Protein AF-B6GCG8-F1 (afdb_monomer)

Structure (mmCIF, N/CA/C/O backbone):
data_AF-B6GCG8-F1
#
_entry.id   AF-B6GCG8-F1
#
loop_
_atom_site.group_PDB
_atom_site.id
_atom_site.type_symbol
_atom_site.label_atom_id
_atom_site.label_alt_id
_atom_site.label_comp_id
_atom_site.label_asym_id
_atom_site.label_entity_id
_atom_site.label_seq_id
_atom_site.pdbx_PDB_ins_code
_atom_site.Cartn_x
_atom_site.Cartn_y
_atom_site.Cartn_z
_atom_site.occupancy
_atom_site.B_iso_or_equiv
_atom_site.auth_seq_id
_atom_site.auth_comp_id
_atom_site.auth_asym_id
_atom_site.auth_atom_id
_atom_site.pdbx_PDB_model_num
ATOM 1 N N . MET A 1 1 ? -5.654 -14.668 -1.693 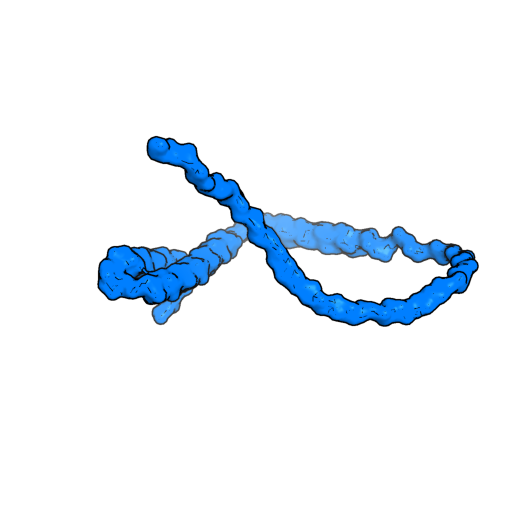1.00 42.75 1 MET A N 1
ATOM 2 C CA . MET A 1 1 ? -6.292 -13.781 -2.686 1.00 42.75 1 MET A CA 1
ATOM 3 C C . MET A 1 1 ? -5.134 -13.111 -3.394 1.00 42.75 1 MET A C 1
ATOM 5 O O . MET A 1 1 ? -4.213 -12.704 -2.703 1.00 42.75 1 MET A O 1
ATOM 9 N N . ALA A 1 2 ? -5.059 -13.188 -4.718 1.00 49.41 2 ALA A N 1
ATOM 10 C CA . ALA A 1 2 ? -3.911 -12.660 -5.443 1.00 49.41 2 ALA A CA 1
ATOM 11 C C . ALA A 1 2 ? -3.974 -11.128 -5.418 1.00 49.41 2 ALA A C 1
ATOM 13 O O . ALA A 1 2 ? -4.847 -10.560 -6.055 1.00 49.41 2 ALA A O 1
ATOM 14 N N . GLU A 1 3 ? -3.071 -10.483 -4.683 1.00 57.41 3 GLU A N 1
ATOM 15 C CA . GLU A 1 3 ? -2.793 -9.041 -4.766 1.00 57.41 3 GLU A CA 1
ATOM 16 C C . GLU A 1 3 ? -1.997 -8.774 -6.053 1.00 57.41 3 GLU A C 1
ATOM 18 O O . GLU A 1 3 ? -0.796 -8.496 -6.022 1.00 57.41 3 GLU A O 1
ATOM 23 N N . GLY A 1 4 ? -2.624 -9.043 -7.198 1.00 68.69 4 GLY A N 1
ATOM 24 C CA . GLY A 1 4 ? -1.950 -9.088 -8.495 1.00 68.69 4 GLY A CA 1
ATOM 25 C C . GLY A 1 4 ? -2.006 -7.771 -9.259 1.00 68.69 4 GLY A C 1
ATOM 26 O O . GLY A 1 4 ? -1.217 -7.583 -10.183 1.00 68.69 4 GLY A O 1
ATOM 27 N N . THR A 1 5 ? -2.926 -6.877 -8.896 1.00 85.06 5 THR A N 1
ATOM 28 C CA . THR A 1 5 ? -3.134 -5.597 -9.577 1.00 85.06 5 THR A CA 1
ATOM 29 C C . THR A 1 5 ? -3.040 -4.416 -8.615 1.00 85.06 5 THR A C 1
ATOM 31 O O . THR A 1 5 ? -3.184 -4.558 -7.401 1.00 85.06 5 THR A O 1
ATOM 34 N N . PHE A 1 6 ? -2.796 -3.227 -9.166 1.00 89.06 6 PHE A N 1
ATOM 35 C CA . PHE A 1 6 ? -2.741 -1.983 -8.396 1.00 89.06 6 PHE A CA 1
ATOM 36 C C . PHE A 1 6 ? -4.067 -1.672 -7.676 1.00 89.06 6 PHE A C 1
ATOM 38 O O . PHE A 1 6 ? -4.064 -1.179 -6.547 1.00 89.06 6 PHE A O 1
ATOM 45 N N . ASP A 1 7 ? -5.198 -2.012 -8.301 1.00 90.44 7 ASP A N 1
ATOM 46 C CA . ASP A 1 7 ? -6.525 -1.833 -7.709 1.00 90.44 7 ASP A CA 1
ATOM 47 C C . ASP A 1 7 ? -6.719 -2.756 -6.494 1.00 90.44 7 ASP A C 1
ATOM 49 O O . ASP A 1 7 ? -7.195 -2.293 -5.459 1.00 90.44 7 ASP A O 1
ATOM 53 N N . ASP A 1 8 ? -6.255 -4.012 -6.563 1.00 91.88 8 ASP A N 1
ATOM 54 C CA . ASP A 1 8 ? -6.305 -4.947 -5.425 1.00 91.88 8 ASP A CA 1
ATOM 55 C C . ASP A 1 8 ? -5.476 -4.431 -4.235 1.00 91.88 8 ASP A C 1
ATOM 57 O O . ASP A 1 8 ? -5.892 -4.536 -3.080 1.00 91.88 8 ASP A O 1
ATOM 61 N N . ILE A 1 9 ? -4.299 -3.853 -4.511 1.00 93.69 9 ILE A N 1
ATOM 62 C CA . ILE A 1 9 ? -3.440 -3.245 -3.482 1.00 93.69 9 ILE A CA 1
ATOM 63 C C . ILE A 1 9 ? -4.154 -2.054 -2.830 1.00 93.69 9 ILE A C 1
ATOM 65 O O . ILE A 1 9 ? -4.115 -1.895 -1.610 1.00 93.69 9 ILE A O 1
ATOM 69 N N . THR A 1 10 ? -4.833 -1.233 -3.631 1.00 93.12 10 THR A N 1
ATOM 70 C CA . THR A 1 10 ? -5.569 -0.062 -3.139 1.00 93.12 10 THR A CA 1
ATOM 71 C C . THR A 1 10 ? -6.760 -0.476 -2.273 1.00 93.12 10 THR A C 1
ATOM 73 O O . THR A 1 10 ? -6.926 0.050 -1.172 1.00 93.12 10 THR A O 1
ATOM 76 N N . GLU A 1 11 ? -7.539 -1.470 -2.707 1.00 95.81 11 GLU A N 1
ATOM 77 C CA . GLU A 1 11 ? -8.651 -2.021 -1.922 1.00 95.81 11 GLU A CA 1
ATOM 78 C C . GLU A 1 11 ? -8.159 -2.602 -0.587 1.00 95.81 11 GLU A C 1
ATOM 80 O O . GLU A 1 11 ? -8.770 -2.373 0.462 1.00 95.81 11 GLU A O 1
ATOM 85 N N . ARG A 1 12 ? -7.008 -3.289 -0.594 1.00 96.19 12 ARG A N 1
ATOM 86 C CA . ARG A 1 12 ? -6.405 -3.827 0.630 1.00 96.19 12 ARG A CA 1
ATOM 87 C C . ARG A 1 12 ? -5.953 -2.725 1.591 1.00 96.19 12 ARG A C 1
ATOM 89 O O . ARG A 1 12 ? -6.204 -2.832 2.793 1.00 96.19 12 ARG A O 1
ATOM 96 N N . LEU A 1 13 ? -5.333 -1.656 1.088 1.00 96.56 13 LEU A N 1
ATOM 97 C CA . LEU A 1 13 ? -4.949 -0.494 1.900 1.00 96.56 13 LEU A CA 1
ATOM 98 C C . LEU A 1 13 ? -6.173 0.179 2.543 1.00 96.56 13 LEU A C 1
ATOM 100 O O . LEU A 1 13 ? -6.128 0.528 3.725 1.00 96.56 13 LEU A O 1
ATOM 104 N N . ASP A 1 14 ? -7.284 0.304 1.818 1.00 96.25 14 ASP A N 1
ATOM 105 C CA . ASP A 1 14 ? -8.535 0.852 2.357 1.00 96.25 14 ASP A CA 1
ATOM 106 C C . ASP A 1 14 ? -9.131 -0.029 3.466 1.00 96.25 14 ASP A C 1
ATOM 108 O O . ASP A 1 14 ? -9.603 0.478 4.494 1.00 96.25 14 ASP A O 1
ATOM 112 N N . GLU A 1 15 ? -9.068 -1.353 3.311 1.00 96.44 15 GLU A N 1
ATOM 113 C CA . GLU A 1 15 ? -9.487 -2.294 4.351 1.00 96.44 15 GLU A CA 1
ATOM 114 C C . GLU A 1 15 ? -8.626 -2.152 5.616 1.00 96.44 15 GLU A C 1
ATOM 116 O O . GLU A 1 15 ? -9.157 -2.084 6.731 1.00 96.44 15 GLU A O 1
ATOM 121 N N . ILE A 1 16 ? -7.305 -2.040 5.454 1.00 96.00 16 ILE A N 1
ATOM 122 C CA . ILE A 1 16 ? -6.367 -1.787 6.553 1.00 96.00 16 ILE A CA 1
ATOM 123 C C . ILE A 1 16 ? -6.718 -0.472 7.269 1.00 96.00 16 ILE A C 1
ATOM 125 O O . ILE A 1 16 ? -6.814 -0.449 8.500 1.00 96.00 16 ILE A O 1
ATOM 129 N N . ILE A 1 17 ? -6.998 0.609 6.533 1.00 96.00 17 ILE A N 1
ATOM 130 C CA . ILE A 1 17 ? -7.405 1.902 7.113 1.00 96.00 17 ILE A CA 1
ATOM 131 C C . ILE A 1 17 ? -8.684 1.751 7.944 1.00 96.00 17 ILE A C 1
ATOM 133 O O . ILE A 1 17 ? -8.775 2.297 9.051 1.00 96.00 17 ILE A O 1
ATOM 137 N N . ALA A 1 18 ? -9.676 1.011 7.446 1.00 96.25 18 ALA A N 1
ATOM 138 C CA . ALA A 1 18 ? -10.908 0.754 8.185 1.00 96.25 18 ALA A CA 1
ATOM 139 C C . ALA A 1 18 ? -10.642 -0.012 9.493 1.00 96.25 18 ALA A C 1
ATOM 141 O O . ALA A 1 18 ? -11.211 0.336 10.534 1.00 96.25 18 ALA A O 1
ATOM 142 N N . GLN A 1 19 ? -9.744 -1.001 9.467 1.00 95.06 19 GLN A N 1
ATOM 143 C CA . GLN A 1 19 ? -9.373 -1.787 10.645 1.00 95.06 19 GLN A CA 1
ATOM 144 C C . GLN A 1 19 ? -8.588 -0.967 11.676 1.00 95.06 19 GLN A C 1
ATOM 146 O O . GLN A 1 19 ? -8.923 -1.014 12.860 1.00 95.06 19 GLN A O 1
ATOM 151 N N . VAL A 1 20 ? -7.611 -0.160 11.258 1.00 94.56 20 VAL A N 1
ATOM 152 C CA . VAL A 1 20 ? -6.808 0.689 12.163 1.00 94.56 20 VAL A CA 1
ATOM 153 C C . VAL A 1 20 ? -7.657 1.786 12.812 1.00 94.56 20 VAL A C 1
ATOM 155 O O . VAL A 1 20 ? -7.424 2.170 13.958 1.00 94.56 20 VAL A O 1
ATOM 158 N N . ARG A 1 21 ? -8.679 2.291 12.109 1.00 94.00 21 ARG A N 1
ATOM 159 C CA . ARG A 1 21 ? -9.619 3.285 12.659 1.00 94.00 21 ARG A CA 1
ATOM 160 C C . ARG A 1 21 ? -10.651 2.684 13.611 1.00 94.00 21 ARG A C 1
ATOM 162 O O . ARG A 1 21 ? -11.330 3.444 14.311 1.00 94.00 21 ARG A O 1
ATOM 169 N N . SER A 1 22 ? -10.797 1.362 13.634 1.00 94.44 22 SER A N 1
ATOM 170 C CA . SER A 1 22 ? -11.691 0.696 14.571 1.00 94.44 22 SER A CA 1
ATOM 171 C C . SER A 1 22 ? -11.145 0.800 15.992 1.00 94.44 22 SER A C 1
ATOM 173 O O . SER A 1 22 ? -10.000 0.463 16.275 1.00 94.44 22 SER A O 1
ATOM 175 N N . LYS A 1 23 ? -12.007 1.229 16.915 1.00 92.19 23 LYS A N 1
ATOM 176 C CA . LYS A 1 23 ? -11.699 1.311 18.352 1.00 92.19 23 LYS A CA 1
ATOM 177 C C . LYS A 1 23 ? -11.522 -0.060 19.006 1.00 92.19 23 LYS A C 1
ATOM 179 O O . LYS A 1 23 ? -11.018 -0.130 20.122 1.00 92.19 23 LYS A O 1
ATOM 184 N N . ASP A 1 24 ? -11.964 -1.111 18.321 1.00 92.56 24 ASP A N 1
ATOM 185 C CA . ASP A 1 24 ? -11.892 -2.493 18.787 1.00 92.56 24 ASP A CA 1
ATOM 186 C C . ASP A 1 24 ? -10.577 -3.180 18.372 1.00 92.56 24 ASP A C 1
ATOM 188 O O . ASP A 1 24 ? -10.307 -4.307 18.786 1.00 92.56 24 ASP A O 1
ATOM 192 N N . THR A 1 25 ? -9.739 -2.504 17.579 1.00 92.56 25 THR A N 1
ATOM 193 C CA . THR A 1 25 ? -8.416 -2.993 17.178 1.00 92.56 25 THR A CA 1
ATOM 194 C C . THR A 1 25 ? -7.380 -2.603 18.231 1.00 92.56 25 THR A C 1
ATOM 196 O O . THR A 1 25 ? -7.269 -1.439 18.620 1.00 92.56 25 THR A O 1
ATOM 199 N N . SER A 1 26 ? -6.616 -3.583 18.720 1.00 95.69 26 SER A N 1
ATOM 200 C CA . SER A 1 26 ? -5.518 -3.327 19.656 1.00 95.69 26 SER A CA 1
ATOM 201 C C . SER A 1 26 ? -4.366 -2.587 18.972 1.00 95.69 26 SER A C 1
ATOM 203 O O . SER A 1 26 ? -4.178 -2.697 17.764 1.00 95.69 26 SER A O 1
ATOM 205 N N . LEU A 1 27 ? -3.552 -1.871 19.755 1.00 94.88 27 LEU A N 1
ATOM 206 C CA . LEU A 1 27 ? -2.386 -1.159 19.225 1.00 94.88 27 LEU A CA 1
ATOM 207 C C . LEU A 1 27 ? -1.417 -2.101 18.500 1.00 94.88 27 LEU A C 1
ATOM 209 O O . LEU A 1 27 ? -0.989 -1.779 17.403 1.00 94.88 27 LEU A O 1
ATOM 213 N N . GLU A 1 28 ? -1.114 -3.260 19.086 1.00 95.88 28 GLU A N 1
ATOM 214 C CA . GLU A 1 28 ? -0.229 -4.265 18.479 1.00 95.88 28 GLU A CA 1
ATOM 215 C C . GLU A 1 28 ? -0.742 -4.688 17.101 1.00 95.88 28 GLU A C 1
ATOM 217 O O . GLU A 1 28 ? -0.003 -4.651 16.126 1.00 95.88 28 GLU A O 1
ATOM 222 N N . ARG A 1 29 ? -2.049 -4.953 16.991 1.00 94.50 29 ARG A N 1
ATOM 223 C CA . ARG A 1 29 ? -2.656 -5.321 15.714 1.00 94.50 29 ARG A CA 1
ATOM 224 C C . ARG A 1 29 ? -2.660 -4.170 14.711 1.00 94.50 29 ARG A C 1
ATOM 226 O O . ARG A 1 29 ? -2.505 -4.408 13.521 1.00 94.50 29 ARG A O 1
ATOM 233 N N . SER A 1 30 ? -2.827 -2.932 15.170 1.00 94.50 30 SER A N 1
ATOM 234 C CA . SER A 1 30 ? -2.691 -1.754 14.311 1.00 94.50 30 SER A CA 1
ATOM 235 C C .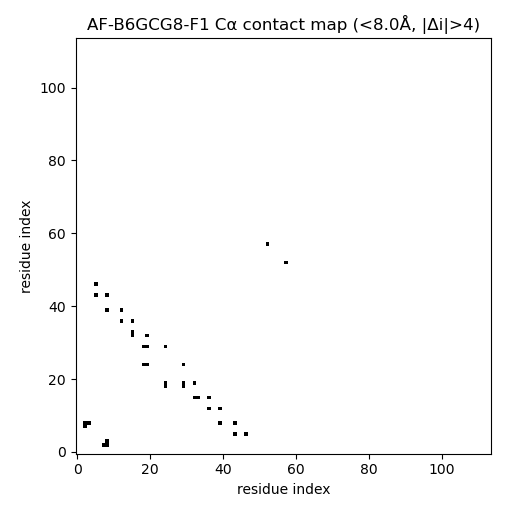 SER A 1 30 ? -1.260 -1.559 13.803 1.00 94.50 30 SER A C 1
ATOM 237 O O . SER A 1 30 ? -1.099 -1.031 12.709 1.00 94.50 30 SER A O 1
ATOM 239 N N . LEU A 1 31 ? -0.240 -1.969 14.565 1.00 96.38 31 LEU A N 1
ATOM 240 C CA . LEU A 1 31 ? 1.160 -1.919 14.133 1.00 96.38 31 LEU A CA 1
ATOM 241 C C . LEU A 1 31 ? 1.464 -3.009 13.101 1.00 96.38 31 LEU A C 1
ATOM 243 O O . LEU A 1 31 ? 2.036 -2.688 12.067 1.00 96.38 31 LEU A O 1
ATOM 247 N N . ASP A 1 32 ? 0.980 -4.237 13.308 1.00 95.62 32 ASP A N 1
ATOM 248 C CA . ASP A 1 32 ? 1.118 -5.313 12.312 1.00 95.62 32 ASP A CA 1
ATOM 249 C C . ASP A 1 32 ? 0.479 -4.915 10.966 1.00 95.62 32 ASP A C 1
ATOM 251 O O . ASP A 1 32 ? 1.058 -5.097 9.898 1.00 95.62 32 ASP A O 1
ATOM 255 N N . LEU A 1 33 ? -0.715 -4.312 11.020 1.00 96.31 33 LEU A N 1
ATOM 256 C CA . LEU A 1 33 ? -1.413 -3.789 9.841 1.00 96.31 33 LEU A CA 1
ATOM 257 C C . LEU A 1 33 ? -0.665 -2.621 9.179 1.00 96.31 33 LEU A C 1
ATOM 259 O O . LEU A 1 33 ? -0.795 -2.402 7.976 1.00 96.31 33 LEU A O 1
ATOM 263 N N . PHE A 1 34 ? 0.095 -1.847 9.954 1.00 95.44 34 PHE A N 1
ATOM 264 C CA . PHE A 1 34 ? 0.901 -0.753 9.424 1.00 95.44 34 PHE A CA 1
ATOM 265 C C . PHE A 1 34 ? 2.115 -1.279 8.656 1.00 95.44 34 PHE A C 1
ATOM 267 O O . PHE A 1 34 ? 2.398 -0.776 7.571 1.00 95.44 34 PHE A O 1
ATOM 274 N N . ASP A 1 35 ? 2.781 -2.315 9.167 1.00 96.38 35 ASP A N 1
ATOM 275 C CA . ASP A 1 35 ? 3.879 -2.979 8.459 1.00 96.38 35 ASP A CA 1
ATOM 276 C C . ASP A 1 35 ? 3.385 -3.609 7.146 1.00 96.38 35 ASP A C 1
ATOM 278 O O . ASP A 1 35 ? 4.002 -3.415 6.098 1.00 96.38 35 ASP A O 1
ATOM 282 N N . GLU A 1 36 ? 2.208 -4.249 7.159 1.00 96.00 36 GLU A N 1
ATOM 283 C CA . GLU A 1 36 ? 1.555 -4.749 5.939 1.00 96.00 36 GLU A CA 1
ATOM 284 C C . GLU A 1 36 ? 1.293 -3.614 4.929 1.00 96.00 36 GLU A C 1
ATOM 286 O O . GLU A 1 36 ? 1.563 -3.753 3.735 1.00 96.00 36 GLU A O 1
ATOM 291 N N . ALA A 1 37 ? 0.825 -2.450 5.392 1.00 96.19 37 ALA A N 1
ATOM 292 C CA . ALA A 1 37 ? 0.613 -1.291 4.527 1.00 96.19 37 ALA A CA 1
ATOM 293 C C . ALA A 1 37 ? 1.920 -0.745 3.923 1.00 96.19 37 ALA A C 1
ATOM 295 O O . ALA A 1 37 ? 1.906 -0.268 2.785 1.00 96.19 37 ALA A O 1
ATOM 296 N N . ILE A 1 38 ? 3.046 -0.823 4.644 1.00 96.06 38 ILE A N 1
ATOM 297 C CA . ILE A 1 38 ? 4.364 -0.449 4.107 1.00 96.06 38 ILE A CA 1
ATOM 298 C C . ILE A 1 38 ? 4.760 -1.399 2.976 1.00 96.06 38 ILE A C 1
ATOM 300 O O . ILE A 1 38 ? 5.150 -0.925 1.909 1.00 96.06 38 ILE A O 1
ATOM 304 N N . GLU A 1 39 ? 4.618 -2.712 3.166 1.00 95.38 39 GLU A N 1
ATOM 305 C CA . GLU A 1 39 ? 4.936 -3.702 2.128 1.00 95.38 39 GLU A CA 1
ATOM 306 C C . GLU A 1 39 ? 4.0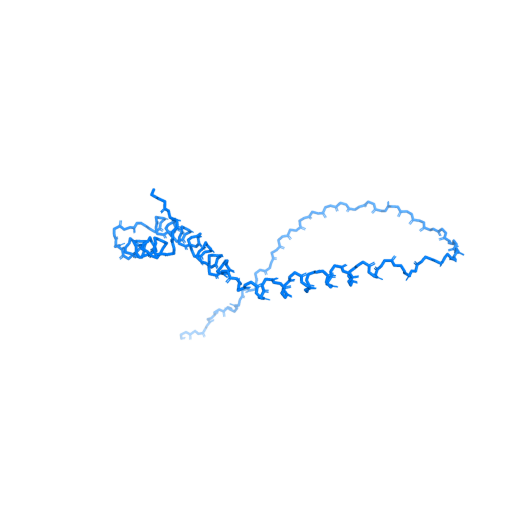88 -3.499 0.864 1.00 95.38 39 GLU A C 1
ATOM 308 O O . GLU A 1 39 ? 4.610 -3.502 -0.257 1.00 95.38 39 GLU A O 1
ATOM 313 N N . LEU A 1 40 ? 2.786 -3.260 1.040 1.00 95.06 40 LEU A N 1
ATOM 314 C CA . LEU A 1 40 ? 1.860 -2.951 -0.050 1.00 95.06 40 LEU A CA 1
ATOM 315 C C . LEU A 1 40 ? 2.223 -1.643 -0.761 1.00 95.06 40 LEU A C 1
ATOM 317 O O . LEU A 1 40 ? 2.208 -1.588 -1.992 1.00 95.06 40 LEU A O 1
ATOM 321 N N . GLY A 1 41 ? 2.597 -0.609 -0.006 1.00 92.94 41 GLY A N 1
ATOM 322 C CA . GLY A 1 41 ? 3.060 0.666 -0.547 1.00 92.94 41 GLY A CA 1
ATOM 323 C C . GLY A 1 41 ? 4.335 0.519 -1.377 1.00 92.94 41 GLY A C 1
ATOM 324 O O . GLY A 1 41 ? 4.401 1.045 -2.486 1.00 92.94 41 GLY A O 1
ATOM 325 N N . SER A 1 42 ? 5.317 -0.244 -0.890 1.00 93.69 42 SER A N 1
ATOM 326 C CA . SER A 1 42 ? 6.538 -0.549 -1.645 1.00 93.69 42 SER A CA 1
ATOM 327 C C . SER A 1 42 ? 6.228 -1.277 -2.953 1.00 93.69 42 SER A C 1
ATOM 329 O O . SER A 1 42 ? 6.688 -0.848 -4.007 1.00 93.69 42 SER A O 1
ATOM 331 N N . ARG A 1 43 ? 5.361 -2.297 -2.921 1.00 90.88 43 ARG A N 1
ATOM 332 C CA . ARG A 1 43 ? 4.943 -3.015 -4.136 1.00 90.88 43 ARG A CA 1
ATOM 333 C C . ARG A 1 43 ? 4.207 -2.107 -5.128 1.00 90.88 43 ARG A C 1
ATOM 335 O O . ARG A 1 43 ? 4.391 -2.246 -6.334 1.00 90.88 43 ARG A O 1
ATOM 342 N N . ALA A 1 44 ? 3.362 -1.199 -4.643 1.00 92.31 44 ALA A N 1
ATOM 343 C CA . ALA A 1 44 ? 2.653 -0.248 -5.495 1.00 92.31 44 ALA A CA 1
ATOM 344 C C . ALA A 1 44 ? 3.621 0.709 -6.208 1.00 92.31 44 ALA A C 1
ATOM 346 O O . ALA A 1 44 ? 3.449 0.962 -7.399 1.00 92.31 44 ALA A O 1
ATOM 347 N N . VAL A 1 45 ? 4.649 1.200 -5.505 1.00 92.06 45 VAL A N 1
ATOM 348 C CA . VAL A 1 45 ? 5.711 2.037 -6.090 1.00 92.06 45 VAL A CA 1
ATOM 349 C C . VAL A 1 45 ? 6.477 1.265 -7.162 1.00 92.06 45 VAL A C 1
ATOM 351 O O . VAL A 1 45 ? 6.580 1.752 -8.284 1.00 92.06 45 VAL A O 1
ATOM 354 N N . ASP A 1 46 ? 6.905 0.034 -6.871 1.00 89.19 46 ASP A N 1
ATOM 355 C CA . ASP A 1 46 ? 7.612 -0.812 -7.842 1.00 89.19 46 ASP A CA 1
ATOM 356 C C . ASP A 1 46 ? 6.772 -1.065 -9.107 1.00 89.19 46 ASP A C 1
ATOM 358 O O . ASP A 1 46 ? 7.293 -1.104 -10.223 1.00 89.19 46 ASP A O 1
ATOM 362 N N . MET A 1 47 ? 5.455 -1.228 -8.952 1.00 86.44 47 MET A N 1
ATOM 363 C CA . MET A 1 47 ? 4.535 -1.451 -10.068 1.00 86.44 47 MET A CA 1
ATOM 364 C C . MET A 1 47 ? 4.337 -0.189 -10.920 1.00 86.44 47 MET A C 1
ATOM 366 O O . MET A 1 47 ? 4.215 -0.310 -12.136 1.00 86.44 47 MET A O 1
ATOM 370 N N . VAL A 1 48 ? 4.346 1.005 -10.313 1.00 85.94 48 VAL A N 1
ATOM 371 C CA . VAL A 1 48 ? 4.336 2.295 -11.031 1.00 85.94 48 VAL A CA 1
ATOM 372 C C . VAL A 1 48 ? 5.647 2.510 -11.787 1.00 85.94 48 VAL A C 1
ATOM 374 O O . VAL A 1 48 ? 5.612 2.931 -12.941 1.00 85.94 48 VAL A O 1
ATOM 377 N N . ASP A 1 49 ? 6.778 2.160 -11.177 1.00 82.94 49 ASP A N 1
ATOM 378 C CA . ASP A 1 49 ? 8.099 2.243 -11.809 1.00 82.94 49 ASP A CA 1
ATOM 379 C C . ASP A 1 49 ? 8.269 1.223 -12.948 1.00 82.94 49 ASP A C 1
ATOM 381 O O . ASP A 1 49 ? 9.005 1.470 -13.902 1.00 82.94 49 ASP A O 1
ATOM 385 N N . SER A 1 50 ? 7.560 0.091 -12.880 1.00 74.69 50 SER A N 1
ATOM 386 C CA . SER A 1 50 ? 7.594 -0.971 -13.895 1.00 74.69 50 SER A CA 1
ATOM 387 C C . SER A 1 50 ? 6.656 -0.737 -15.086 1.00 74.69 50 SER A C 1
ATOM 389 O O . SER A 1 50 ? 6.661 -1.547 -16.016 1.00 74.69 50 SER A O 1
ATOM 391 N N . PHE A 1 51 ? 5.834 0.322 -15.088 1.00 63.81 51 PHE A N 1
ATOM 392 C CA . PHE A 1 51 ? 5.001 0.631 -16.252 1.00 63.81 51 PHE A CA 1
ATOM 393 C C . PHE A 1 51 ? 5.884 0.891 -17.480 1.00 63.81 51 PHE A C 1
ATOM 395 O O . PHE A 1 51 ? 6.799 1.710 -17.465 1.00 63.81 51 PHE A O 1
ATOM 402 N N . GLU A 1 52 ? 5.598 0.130 -18.535 1.00 63.34 52 GLU A N 1
AT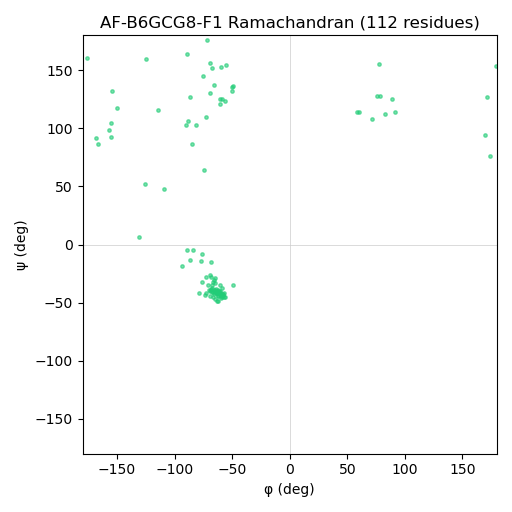OM 403 C CA . GLU A 1 52 ? 6.477 -0.094 -19.676 1.00 63.34 52 GLU A CA 1
ATOM 404 C C . GLU A 1 52 ? 6.864 1.203 -20.398 1.00 63.34 52 GLU A C 1
ATOM 406 O O . GLU A 1 52 ? 6.018 1.953 -20.894 1.00 63.34 52 GLU A O 1
ATOM 411 N N . LEU A 1 53 ? 8.175 1.412 -20.524 1.00 59.56 53 LEU A N 1
ATOM 412 C CA . LEU A 1 53 ? 8.766 2.313 -21.504 1.00 59.56 53 LEU A CA 1
ATOM 413 C C . LEU A 1 53 ? 8.171 1.997 -22.877 1.00 59.56 53 LEU A C 1
ATOM 415 O O . LEU A 1 53 ? 8.087 0.829 -23.270 1.00 59.56 53 LEU A O 1
ATOM 419 N N . SER A 1 54 ? 7.803 3.019 -23.651 1.00 67.31 54 SER A N 1
ATOM 420 C CA . SER A 1 54 ? 7.504 2.776 -25.061 1.00 67.31 54 SER A CA 1
ATOM 421 C C . SER A 1 54 ? 8.716 2.098 -25.724 1.00 67.31 54 SER A C 1
ATOM 423 O O . SER A 1 54 ? 9.845 2.316 -25.279 1.00 67.31 54 SER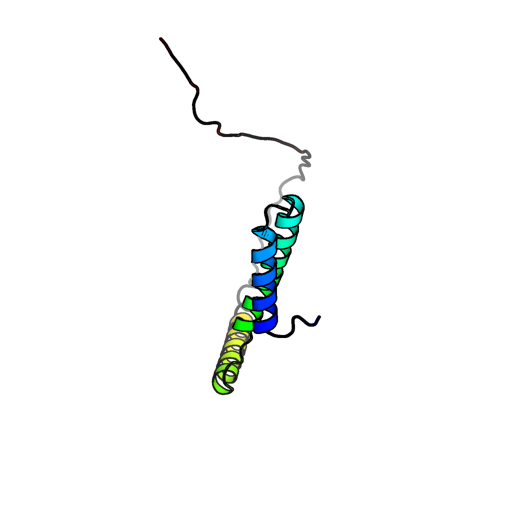 A O 1
ATOM 425 N N . PRO A 1 55 ? 8.547 1.321 -26.811 1.00 71.50 55 PRO A N 1
ATOM 426 C CA . PRO A 1 55 ? 9.669 0.637 -27.467 1.00 71.50 55 PRO A CA 1
ATOM 427 C C . PRO A 1 55 ? 10.862 1.563 -27.747 1.00 71.50 55 PRO A C 1
ATOM 429 O O . PRO A 1 55 ? 12.012 1.187 -27.586 1.00 71.50 55 PRO A O 1
ATOM 432 N N . ARG A 1 56 ? 10.569 2.830 -28.059 1.00 69.00 56 ARG A N 1
ATOM 433 C CA . ARG A 1 56 ? 11.564 3.880 -28.272 1.00 69.00 56 ARG A CA 1
ATOM 434 C C . ARG A 1 56 ? 12.323 4.280 -27.001 1.00 69.00 56 ARG A C 1
ATOM 436 O O . ARG A 1 56 ? 13.493 4.634 -27.076 1.00 69.00 56 ARG A O 1
ATOM 443 N N . GLU A 1 57 ? 11.647 4.332 -25.861 1.00 70.69 57 GLU A N 1
ATOM 444 C CA . GLU A 1 57 ? 12.262 4.684 -24.580 1.00 70.69 57 GLU A CA 1
ATOM 445 C C . GLU A 1 57 ? 13.078 3.513 -24.016 1.00 70.69 57 GLU A C 1
ATOM 447 O O . GLU A 1 57 ? 14.130 3.757 -23.432 1.00 70.69 57 GLU A O 1
ATOM 452 N N . ALA A 1 58 ? 12.662 2.269 -24.279 1.00 74.94 58 ALA A N 1
ATOM 453 C CA . ALA A 1 58 ? 13.462 1.075 -24.009 1.00 74.94 58 ALA A CA 1
ATOM 454 C C . ALA A 1 58 ? 14.753 1.063 -24.850 1.00 74.94 58 ALA A C 1
ATOM 456 O O . ALA A 1 58 ? 15.838 0.954 -24.284 1.00 74.94 58 ALA A O 1
ATOM 457 N N . ASP A 1 59 ? 14.658 1.314 -26.165 1.00 76.50 59 ASP A N 1
ATOM 458 C CA . ASP A 1 59 ? 15.830 1.419 -27.052 1.00 76.50 59 ASP A CA 1
ATOM 459 C C . ASP A 1 59 ? 16.820 2.507 -26.574 1.00 76.50 59 ASP A C 1
ATOM 461 O O . ASP A 1 59 ? 18.034 2.305 -26.568 1.00 76.50 59 ASP A O 1
ATOM 465 N N . MET A 1 60 ? 16.316 3.668 -26.128 1.00 77.00 60 MET A N 1
ATOM 466 C CA . MET A 1 60 ? 17.160 4.764 -25.621 1.00 77.00 60 MET A CA 1
ATOM 467 C C . MET A 1 60 ? 17.836 4.455 -24.275 1.00 77.00 60 MET A C 1
ATOM 469 O O . MET A 1 60 ? 18.877 5.049 -23.972 1.00 77.00 60 MET A O 1
ATOM 473 N N . LEU A 1 61 ? 17.257 3.577 -23.454 1.00 78.81 61 LEU A N 1
ATOM 474 C CA . LEU A 1 61 ? 17.866 3.117 -22.205 1.00 78.81 61 LEU A CA 1
ATOM 475 C C . LEU A 1 61 ? 18.926 2.049 -22.464 1.00 78.81 61 LEU A C 1
ATOM 477 O O . LEU A 1 61 ? 20.019 2.172 -21.912 1.00 78.81 61 LEU A O 1
ATOM 481 N N . ASP A 1 62 ? 18.668 1.104 -23.370 1.00 81.00 62 ASP A N 1
ATOM 482 C CA . ASP A 1 62 ? 19.659 0.116 -23.814 1.00 81.00 62 ASP A CA 1
ATOM 483 C C . ASP A 1 62 ? 20.901 0.806 -24.415 1.00 81.00 62 ASP A C 1
ATOM 485 O O . ASP A 1 62 ? 22.043 0.455 -24.096 1.00 81.00 62 ASP A O 1
ATOM 489 N N . GLU A 1 63 ? 20.709 1.852 -25.232 1.00 79.94 63 GLU A N 1
ATOM 490 C CA . GLU A 1 63 ? 21.804 2.672 -25.774 1.00 79.94 63 GLU A CA 1
ATOM 491 C C . GLU A 1 63 ? 22.593 3.410 -24.676 1.00 79.94 63 GLU A C 1
ATOM 493 O O . GLU A 1 63 ? 23.827 3.487 -24.735 1.00 79.94 63 GLU A O 1
ATOM 498 N N . GLN A 1 64 ? 21.912 3.944 -23.657 1.00 78.06 64 GLN A N 1
ATOM 499 C CA . GLN A 1 64 ? 22.558 4.619 -22.526 1.00 78.06 64 GLN A CA 1
ATOM 500 C C . GLN A 1 64 ? 23.312 3.649 -21.614 1.00 78.06 64 GLN A C 1
ATOM 502 O O . GLN A 1 64 ? 24.410 3.977 -21.155 1.00 78.06 64 GLN A O 1
ATOM 507 N N . GLU A 1 65 ? 22.773 2.458 -21.367 1.00 80.19 65 GLU A N 1
ATOM 508 C CA . GLU A 1 65 ? 23.408 1.441 -20.533 1.00 80.19 65 GLU A CA 1
ATOM 509 C C . GLU A 1 65 ? 24.652 0.862 -21.223 1.00 80.19 65 GLU A C 1
ATOM 511 O O . GLU A 1 65 ? 25.716 0.745 -20.603 1.00 80.19 65 GLU A O 1
ATOM 516 N N . ALA A 1 66 ? 24.584 0.636 -22.540 1.00 78.56 66 ALA A N 1
ATOM 517 C CA . ALA A 1 66 ? 25.741 0.271 -23.356 1.00 78.56 66 ALA A CA 1
ATOM 518 C C . ALA A 1 66 ? 26.827 1.365 -23.352 1.00 78.56 66 ALA A C 1
ATOM 520 O O . ALA A 1 66 ? 28.019 1.065 -23.203 1.00 78.56 66 ALA A O 1
ATOM 521 N N . ALA A 1 67 ? 26.440 2.641 -23.459 1.00 77.06 67 ALA A N 1
ATOM 522 C CA . ALA A 1 67 ? 27.372 3.767 -23.383 1.00 77.06 67 ALA A CA 1
ATOM 523 C C . ALA A 1 67 ? 28.016 3.906 -21.988 1.00 77.06 67 ALA A C 1
ATOM 525 O O . ALA A 1 67 ? 29.219 4.167 -21.883 1.00 77.06 67 ALA A O 1
ATOM 526 N N . ALA A 1 68 ? 27.257 3.681 -20.913 1.00 77.12 68 ALA A N 1
ATOM 527 C CA . ALA A 1 68 ? 27.755 3.714 -19.538 1.00 77.12 68 ALA A CA 1
ATOM 528 C C . ALA A 1 68 ? 28.716 2.549 -19.231 1.00 77.12 68 ALA A C 1
ATOM 530 O O . ALA A 1 68 ? 29.745 2.749 -18.576 1.00 77.12 68 ALA A O 1
ATOM 531 N N . ALA A 1 69 ? 28.430 1.346 -19.738 1.00 75.06 69 ALA A N 1
ATOM 532 C CA . ALA A 1 69 ? 29.315 0.186 -19.625 1.00 75.06 69 ALA A CA 1
ATOM 533 C C . ALA A 1 69 ? 30.641 0.402 -20.379 1.00 75.06 69 ALA A C 1
ATOM 535 O O . ALA A 1 69 ? 31.718 0.108 -19.848 1.00 75.06 69 ALA A O 1
ATOM 536 N N . ALA A 1 70 ? 30.583 0.995 -21.575 1.00 72.31 70 ALA A N 1
ATOM 537 C CA . ALA A 1 70 ? 31.770 1.370 -22.341 1.00 72.31 70 ALA A CA 1
ATOM 538 C C . ALA A 1 70 ? 32.610 2.446 -21.627 1.00 72.31 70 ALA A C 1
ATOM 540 O O . ALA A 1 70 ? 33.839 2.356 -21.609 1.00 72.31 70 ALA A O 1
ATOM 541 N N . ALA A 1 71 ? 31.968 3.423 -20.977 1.00 69.00 71 ALA A N 1
ATOM 542 C CA . ALA A 1 71 ? 32.655 4.457 -20.203 1.00 69.00 71 ALA A CA 1
ATOM 543 C C . ALA A 1 71 ? 33.348 3.903 -18.942 1.00 69.00 71 ALA A C 1
ATOM 545 O O . ALA A 1 71 ? 34.463 4.320 -18.629 1.00 69.00 71 ALA A O 1
ATOM 546 N N . LYS A 1 72 ? 32.750 2.922 -18.245 1.00 59.06 72 LYS A N 1
ATOM 547 C CA . LYS A 1 72 ? 33.378 2.268 -17.076 1.00 59.06 72 LYS A CA 1
ATOM 548 C C . LYS A 1 72 ? 34.535 1.334 -17.437 1.00 59.06 72 LYS A C 1
ATOM 550 O O . LYS A 1 72 ? 35.452 1.178 -16.638 1.00 59.06 72 LYS A O 1
ATOM 555 N N . SER A 1 73 ? 34.534 0.741 -18.631 1.00 57.00 73 SER A N 1
ATOM 556 C CA . SER A 1 73 ? 35.647 -0.101 -19.095 1.00 57.00 73 SER A CA 1
ATOM 557 C C . SER A 1 73 ? 36.878 0.701 -19.554 1.00 57.00 73 SER A C 1
ATOM 559 O O . SER A 1 73 ? 37.923 0.104 -19.819 1.00 57.00 73 SER A O 1
ATOM 561 N N . GLY A 1 74 ? 36.777 2.032 -19.656 1.00 51.00 74 GLY A N 1
ATOM 562 C CA . GLY A 1 74 ? 37.868 2.923 -20.063 1.00 51.00 74 GLY A CA 1
ATOM 563 C C . GLY A 1 74 ? 38.798 3.389 -18.933 1.00 51.00 74 GLY A C 1
ATOM 564 O O . GLY A 1 74 ? 39.881 3.889 -19.227 1.00 51.00 74 GLY A O 1
ATOM 565 N N . ASP A 1 75 ? 38.428 3.195 -17.662 1.00 50.41 75 ASP A N 1
ATOM 566 C CA . ASP A 1 75 ? 39.179 3.686 -16.491 1.00 50.41 75 ASP A CA 1
ATOM 567 C C . ASP A 1 75 ? 39.853 2.543 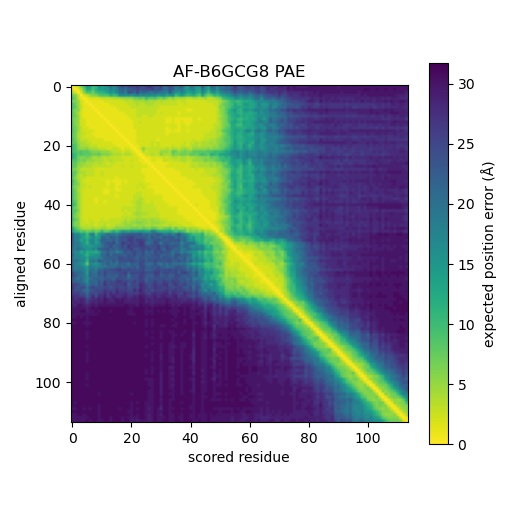-15.704 1.00 50.41 75 ASP A C 1
ATOM 569 O O . ASP A 1 75 ? 39.730 2.419 -14.495 1.00 50.41 75 ASP A O 1
ATOM 573 N N . VAL A 1 76 ? 40.552 1.633 -16.389 1.00 48.59 76 VAL A N 1
ATOM 574 C CA . VAL A 1 76 ? 41.476 0.673 -15.732 1.00 48.59 76 VAL A CA 1
ATOM 575 C C . VAL A 1 76 ? 42.851 0.612 -16.397 1.00 48.59 76 VAL A C 1
ATOM 577 O O . VAL A 1 76 ? 43.702 -0.186 -16.011 1.00 48.59 76 VAL A O 1
ATOM 580 N N . ALA A 1 77 ? 43.120 1.480 -17.374 1.00 48.41 77 ALA A N 1
ATOM 581 C CA . ALA A 1 77 ? 44.328 1.408 -18.188 1.00 48.41 77 ALA A CA 1
ATOM 582 C C . ALA A 1 77 ? 45.136 2.714 -18.203 1.00 48.41 77 ALA A C 1
ATOM 584 O O . ALA A 1 77 ? 45.484 3.191 -19.274 1.00 48.41 77 ALA A O 1
ATOM 585 N N . SER A 1 78 ? 45.480 3.290 -17.042 1.00 48.25 78 SER A N 1
ATOM 586 C CA . SER A 1 78 ? 46.723 4.079 -16.926 1.00 48.25 78 SER A CA 1
ATOM 587 C C . SER A 1 78 ? 47.094 4.410 -15.476 1.00 48.25 78 SER A C 1
ATOM 589 O O . SER A 1 78 ? 46.676 5.430 -14.934 1.00 48.25 78 SER A O 1
ATOM 591 N N . LYS A 1 79 ? 47.897 3.536 -14.854 1.00 44.44 79 LYS A N 1
ATOM 592 C CA . LYS A 1 79 ? 49.073 3.862 -14.014 1.00 44.44 79 LYS A CA 1
ATOM 593 C C . LYS A 1 79 ? 49.610 2.576 -13.380 1.00 44.44 79 LYS A C 1
ATOM 595 O O . LYS A 1 79 ? 49.421 2.304 -12.201 1.00 44.44 79 LYS A O 1
ATOM 600 N N . SER A 1 80 ? 50.312 1.790 -14.191 1.00 47.66 80 SER A N 1
ATOM 601 C CA . SER A 1 80 ? 51.370 0.910 -13.697 1.00 47.66 80 SER A CA 1
ATOM 602 C C . SER A 1 80 ? 52.677 1.428 -14.291 1.00 47.66 80 SER A C 1
ATOM 604 O O . SER A 1 80 ? 52.819 1.513 -15.509 1.00 47.66 80 SER A O 1
ATOM 606 N N . GLY A 1 81 ? 53.567 1.890 -13.417 1.00 37.19 81 GLY A N 1
ATOM 607 C CA . GLY A 1 81 ? 54.834 2.535 -13.741 1.00 37.19 81 GLY A CA 1
ATOM 608 C C . GLY A 1 81 ? 55.683 2.606 -12.477 1.00 37.19 81 GLY A C 1
ATOM 609 O O . GLY A 1 81 ? 55.603 3.566 -11.720 1.00 37.19 81 GLY A O 1
ATOM 610 N N . ASP A 1 82 ? 56.403 1.515 -12.261 1.00 40.53 82 ASP A N 1
ATOM 611 C CA . ASP A 1 82 ? 57.342 1.180 -11.193 1.00 40.53 82 ASP A CA 1
ATOM 612 C C . ASP A 1 82 ? 58.423 2.253 -10.925 1.00 40.53 82 ASP A C 1
ATOM 614 O O . ASP A 1 82 ? 59.048 2.758 -11.858 1.00 40.53 82 ASP A O 1
ATOM 618 N N . ALA A 1 83 ? 58.671 2.561 -9.646 1.00 37.47 83 ALA A N 1
ATOM 619 C CA . ALA A 1 83 ? 59.968 3.034 -9.159 1.00 37.47 83 ALA A CA 1
ATOM 620 C C . ALA A 1 83 ? 60.111 2.706 -7.662 1.00 37.47 83 ALA A C 1
ATOM 622 O O . ALA A 1 83 ? 59.505 3.341 -6.797 1.00 37.47 83 ALA A O 1
ATOM 623 N N . ALA A 1 84 ? 60.916 1.687 -7.376 1.00 47.22 84 ALA A N 1
ATOM 624 C CA . ALA A 1 84 ? 61.299 1.249 -6.042 1.00 47.22 84 ALA A CA 1
ATOM 625 C C . ALA A 1 84 ? 62.147 2.288 -5.276 1.00 47.22 84 ALA A C 1
ATOM 627 O O . ALA A 1 84 ? 63.128 2.812 -5.805 1.00 47.22 84 ALA A O 1
ATOM 628 N N . PHE A 1 85 ? 61.843 2.486 -3.989 1.00 31.44 85 PHE A N 1
ATOM 629 C CA . PHE A 1 85 ? 62.830 2.844 -2.964 1.00 31.44 85 PHE A CA 1
ATOM 630 C C . PHE A 1 85 ? 62.385 2.290 -1.601 1.00 31.44 85 PHE A C 1
ATOM 632 O O . PHE A 1 85 ? 61.325 2.646 -1.089 1.00 31.44 85 PHE A O 1
ATOM 639 N N . GLU A 1 86 ? 63.191 1.386 -1.041 1.00 43.03 86 GLU A N 1
ATOM 640 C CA . GLU A 1 86 ? 63.019 0.817 0.296 1.00 43.03 86 GLU A CA 1
ATOM 641 C C . GLU A 1 86 ? 63.414 1.809 1.398 1.00 43.03 86 GLU A C 1
ATOM 643 O O . GLU A 1 86 ? 64.440 2.477 1.286 1.00 43.03 86 GLU A O 1
ATOM 648 N N . VAL A 1 87 ? 62.714 1.779 2.537 1.00 42.69 87 VAL A N 1
ATOM 649 C CA . VAL A 1 87 ? 63.394 1.696 3.839 1.00 42.69 87 VAL A CA 1
ATOM 650 C C . VAL A 1 87 ? 62.480 1.062 4.890 1.00 42.69 87 VAL A C 1
ATOM 652 O O . VAL A 1 87 ? 61.305 1.391 5.027 1.00 42.69 87 VAL A O 1
ATOM 655 N N . ALA A 1 88 ? 63.072 0.109 5.601 1.00 49.22 88 ALA A N 1
ATOM 656 C CA . ALA A 1 88 ? 62.531 -0.683 6.688 1.00 49.22 88 ALA A CA 1
ATOM 657 C C . ALA A 1 88 ? 62.067 0.146 7.898 1.00 49.22 88 ALA A C 1
ATOM 659 O O . ALA A 1 88 ? 62.664 1.172 8.222 1.00 49.22 88 ALA A O 1
ATOM 660 N N . GLY A 1 89 ? 61.100 -0.381 8.657 1.00 35.69 89 GLY A N 1
ATOM 661 C CA . GLY A 1 89 ? 60.862 0.112 10.013 1.00 35.69 89 GLY A CA 1
ATOM 662 C C . GLY A 1 89 ? 59.596 -0.380 10.710 1.00 35.69 89 GLY A C 1
ATOM 663 O O . GLY A 1 89 ? 58.567 0.266 10.623 1.00 35.69 89 GLY A O 1
ATOM 664 N N . ALA A 1 90 ? 59.759 -1.447 11.495 1.00 41.88 90 ALA A N 1
ATOM 665 C CA . ALA A 1 90 ? 59.162 -1.651 12.822 1.00 41.88 90 ALA A CA 1
ATOM 666 C C . ALA A 1 90 ? 57.642 -1.928 12.995 1.00 41.88 90 ALA A C 1
ATOM 668 O O . ALA A 1 90 ? 56.813 -1.031 13.015 1.00 41.88 90 ALA A O 1
ATOM 669 N N . ALA A 1 91 ? 57.398 -3.202 13.343 1.00 54.41 91 ALA A N 1
ATOM 670 C CA . ALA A 1 91 ? 56.561 -3.730 14.436 1.00 54.41 91 ALA A CA 1
ATOM 671 C C . ALA A 1 91 ? 55.010 -3.735 14.335 1.00 54.41 91 ALA A C 1
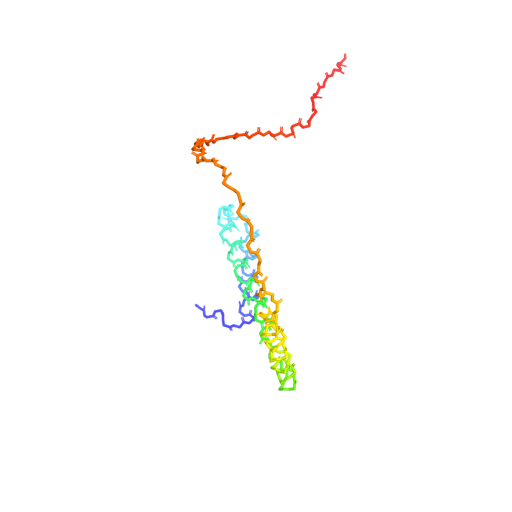ATOM 673 O O . ALA A 1 91 ? 54.385 -2.695 14.145 1.00 54.41 91 ALA A O 1
ATOM 674 N N . PRO A 1 92 ? 54.370 -4.907 14.567 1.00 53.44 92 PRO A N 1
ATOM 675 C CA . PRO A 1 92 ? 52.928 -5.027 14.752 1.00 53.44 92 PRO A CA 1
ATOM 676 C C . PRO A 1 92 ? 52.559 -4.836 16.231 1.00 53.44 92 PRO A C 1
ATOM 678 O O . PRO A 1 92 ? 52.771 -5.728 17.051 1.00 53.44 92 PRO A O 1
ATOM 681 N N . GLU A 1 93 ? 51.969 -3.695 16.578 1.00 48.69 93 GLU A N 1
ATOM 682 C CA . GLU A 1 93 ? 51.395 -3.496 17.912 1.00 48.69 93 GLU A CA 1
ATOM 683 C C . GLU A 1 93 ? 49.926 -3.935 17.905 1.00 48.69 93 GLU A C 1
ATOM 685 O O . GLU A 1 93 ? 49.020 -3.271 17.402 1.00 48.69 93 GLU A O 1
ATOM 690 N N . SER A 1 94 ? 49.737 -5.122 18.471 1.00 53.09 94 SER A N 1
ATOM 691 C CA . SER A 1 94 ? 48.497 -5.640 19.034 1.00 53.09 94 SER A CA 1
ATOM 692 C C . SER A 1 94 ? 47.867 -4.629 20.004 1.00 53.09 94 SER A C 1
ATOM 694 O O . SER A 1 94 ? 48.529 -4.183 20.938 1.00 53.09 94 SER A O 1
ATOM 696 N N . GLY A 1 95 ? 46.566 -4.366 19.873 1.00 43.91 95 GLY A N 1
ATOM 697 C CA . GLY A 1 95 ? 45.810 -3.557 20.829 1.00 43.91 95 GLY A CA 1
ATOM 698 C C . GLY A 1 95 ? 44.322 -3.877 20.777 1.00 43.91 95 GLY A C 1
ATOM 699 O O . GLY A 1 95 ? 43.609 -3.423 19.892 1.00 43.91 95 GLY A O 1
ATOM 700 N N . ALA A 1 96 ? 43.888 -4.718 21.709 1.00 43.19 96 ALA A N 1
ATOM 701 C CA . ALA A 1 96 ? 42.522 -5.172 21.917 1.00 43.19 96 ALA A CA 1
ATOM 702 C C . ALA A 1 96 ? 41.585 -4.092 22.504 1.00 43.19 96 ALA A C 1
ATOM 704 O O . ALA A 1 96 ? 42.042 -3.053 22.971 1.00 43.19 96 ALA A O 1
ATOM 705 N N . ALA A 1 97 ? 40.307 -4.485 22.622 1.00 45.06 97 ALA A N 1
ATOM 706 C CA . ALA A 1 97 ? 39.275 -3.990 23.549 1.00 45.06 97 ALA A CA 1
ATOM 707 C C . ALA A 1 97 ? 38.540 -2.701 23.104 1.00 45.06 97 ALA A C 1
ATOM 709 O O . ALA A 1 97 ? 39.145 -1.663 22.900 1.00 45.06 97 ALA A O 1
ATOM 710 N N . SER A 1 98 ? 37.242 -2.749 22.774 1.00 46.06 98 SER A N 1
ATOM 711 C CA . SER A 1 98 ? 36.055 -3.030 23.617 1.00 46.06 98 SER A CA 1
ATOM 712 C C . SER A 1 98 ? 35.474 -1.771 24.262 1.00 46.06 98 SER A C 1
ATOM 714 O O . SER A 1 98 ? 36.137 -1.147 25.082 1.00 46.06 98 SER A O 1
ATOM 716 N N . GLY A 1 99 ? 34.172 -1.565 24.024 1.00 36.16 99 GLY A N 1
ATOM 717 C CA . GLY A 1 99 ? 33.265 -0.777 24.868 1.00 36.16 99 GLY A CA 1
ATOM 718 C C . GLY A 1 99 ? 33.420 0.734 24.701 1.00 36.16 99 GLY A C 1
ATOM 719 O O . GLY A 1 99 ? 34.465 1.223 24.312 1.00 36.16 99 GLY A O 1
ATOM 720 N N . SER A 1 100 ? 32.432 1.569 24.971 1.00 46.66 100 SER A N 1
ATOM 721 C CA . SER A 1 100 ? 31.082 1.405 25.509 1.00 46.66 100 SER A CA 1
ATOM 722 C C . SER A 1 100 ? 30.496 2.819 25.584 1.00 46.66 100 SER A C 1
ATOM 724 O O . SER A 1 100 ? 31.273 3.735 25.824 1.00 46.66 100 SER A O 1
ATOM 726 N N . ALA A 1 101 ? 29.167 2.937 25.510 1.00 46.06 101 ALA A N 1
ATOM 727 C CA . ALA A 1 101 ? 28.346 3.930 26.223 1.00 46.06 101 ALA A CA 1
ATOM 728 C C . ALA A 1 101 ? 28.632 5.429 25.941 1.00 46.06 101 ALA A C 1
ATOM 730 O O . ALA A 1 101 ? 29.705 5.959 26.183 1.00 46.06 101 ALA A O 1
ATOM 731 N N . ASP A 1 102 ? 27.680 6.122 25.325 1.00 44.09 102 ASP A N 1
ATOM 732 C CA . ASP A 1 102 ? 26.631 6.881 26.031 1.00 44.09 102 ASP A CA 1
ATOM 733 C C . ASP A 1 102 ? 27.060 8.333 26.283 1.00 44.09 102 ASP A C 1
ATOM 735 O O . ASP A 1 102 ? 27.987 8.610 27.039 1.00 44.09 102 ASP A O 1
ATOM 739 N N . ALA A 1 103 ? 26.360 9.259 25.629 1.00 55.28 103 ALA A N 1
ATOM 740 C CA . ALA A 1 103 ? 26.151 10.598 26.157 1.00 55.28 103 ALA A CA 1
AT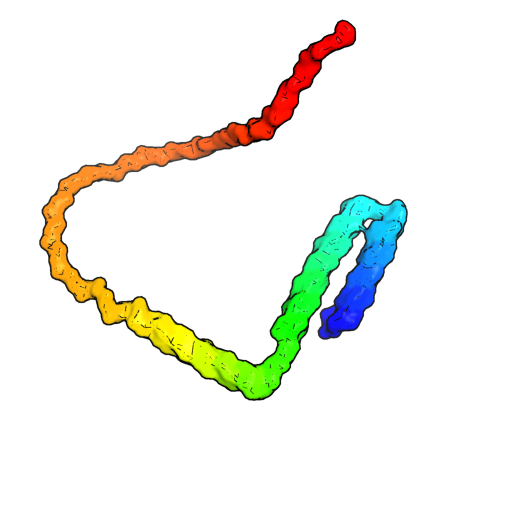OM 741 C C . ALA A 1 103 ? 24.873 11.164 25.537 1.00 55.28 103 ALA A C 1
ATOM 743 O O . ALA A 1 103 ? 24.868 11.738 24.447 1.00 55.28 103 ALA A O 1
ATOM 744 N N . ALA A 1 104 ? 23.777 10.949 26.257 1.00 51.50 104 ALA A N 1
ATOM 745 C CA . ALA A 1 104 ? 22.573 11.746 26.150 1.00 51.50 104 ALA A CA 1
ATOM 746 C C . ALA A 1 104 ? 22.907 13.228 26.401 1.00 51.50 104 ALA A C 1
ATOM 748 O O . ALA A 1 104 ? 23.421 13.583 27.462 1.00 51.50 104 ALA A O 1
ATOM 749 N N . ASP A 1 105 ? 22.576 14.097 25.448 1.00 43.38 105 ASP A N 1
ATOM 750 C CA . ASP A 1 105 ? 22.496 15.540 25.678 1.00 43.38 105 ASP A CA 1
ATOM 751 C C . ASP A 1 105 ? 21.099 15.855 26.230 1.00 43.38 105 ASP A C 1
ATOM 753 O O . ASP A 1 105 ? 20.131 16.076 25.501 1.00 43.38 105 ASP A O 1
ATOM 757 N N . ALA A 1 106 ? 20.969 15.754 27.554 1.00 54.81 106 ALA A N 1
ATOM 758 C CA . ALA A 1 106 ? 19.777 16.160 28.282 1.00 54.81 106 ALA A CA 1
ATOM 759 C C . ALA A 1 106 ? 19.811 17.678 28.503 1.00 54.81 106 ALA A C 1
ATOM 761 O O . ALA A 1 106 ? 20.502 18.192 29.386 1.00 54.81 106 ALA A O 1
ATOM 762 N N . GLY A 1 107 ? 19.025 18.387 27.698 1.00 49.06 107 GLY A N 1
ATOM 763 C CA . GLY A 1 107 ? 18.749 19.805 27.860 1.00 49.06 107 GLY A CA 1
ATOM 764 C C . GLY A 1 107 ? 18.073 20.131 29.196 1.00 49.06 107 GLY A C 1
ATOM 765 O O . GLY A 1 107 ? 16.968 19.683 29.481 1.00 49.06 107 GLY A O 1
ATOM 766 N N . VAL A 1 108 ? 18.767 20.987 29.945 1.00 56.66 108 VAL A N 1
ATOM 767 C CA . VAL A 1 108 ? 18.306 22.047 30.856 1.00 56.66 108 VAL A CA 1
ATOM 768 C C . VAL A 1 108 ? 17.388 21.690 32.043 1.00 56.66 108 VAL A C 1
ATOM 770 O O . VAL A 1 108 ? 16.212 21.354 31.945 1.00 56.66 108 VAL A O 1
ATOM 773 N N . VAL A 1 109 ? 17.986 21.889 33.216 1.00 54.25 109 VAL A N 1
ATOM 774 C CA . VAL A 1 109 ? 17.442 21.825 34.573 1.00 54.25 109 VAL A CA 1
ATOM 775 C C . VAL A 1 109 ? 16.426 22.928 34.898 1.00 54.25 109 VAL A C 1
ATOM 777 O O . VAL A 1 109 ? 16.479 24.047 34.392 1.00 54.25 109 VAL A O 1
ATOM 780 N N . ALA A 1 110 ? 15.521 22.578 35.809 1.00 53.91 110 ALA A N 1
ATOM 781 C CA . ALA A 1 110 ? 14.400 23.363 36.297 1.00 53.91 110 ALA A CA 1
ATOM 782 C C . ALA A 1 110 ? 14.716 24.264 37.516 1.00 53.91 110 ALA A C 1
ATOM 784 O O . ALA A 1 110 ? 15.646 24.009 38.273 1.00 53.91 110 ALA A O 1
ATOM 785 N N . VAL A 1 111 ? 13.787 25.210 37.726 1.00 50.78 111 VAL A N 1
ATOM 786 C CA . VAL A 1 111 ? 13.178 25.707 38.983 1.00 50.78 111 VAL A CA 1
ATOM 787 C C . VAL A 1 111 ? 13.900 26.699 39.917 1.00 50.78 111 VAL A C 1
ATOM 789 O O . VAL A 1 111 ? 14.967 26.459 40.467 1.00 50.78 111 VAL A O 1
ATOM 792 N N . GLY A 1 112 ? 13.154 27.768 40.220 1.00 52.00 112 GLY A N 1
ATOM 793 C CA . GLY A 1 112 ? 13.158 28.550 41.461 1.00 52.00 112 GLY A CA 1
ATOM 794 C C . GLY A 1 112 ? 12.299 29.803 41.244 1.00 52.00 112 GLY A C 1
ATOM 795 O O . GLY A 1 112 ? 12.501 30.493 40.256 1.00 52.00 112 GLY A O 1
ATOM 796 N N . GLY A 1 113 ? 11.294 30.172 42.028 1.00 56.31 113 GLY A N 1
ATOM 797 C CA . GLY A 1 113 ? 10.693 29.690 43.267 1.00 56.31 113 GLY A CA 1
ATOM 798 C C . GLY A 1 113 ? 9.475 30.598 43.537 1.00 56.31 113 GLY A C 1
ATOM 799 O O . GLY A 1 113 ? 9.364 31.663 42.928 1.00 56.31 113 GLY A O 1
ATOM 800 N N . ALA A 1 114 ? 8.550 30.119 44.366 1.00 56.34 114 ALA A N 1
ATOM 801 C CA . ALA A 1 114 ? 7.307 30.794 44.748 1.00 56.34 114 ALA A CA 1
ATOM 802 C C . ALA A 1 114 ? 7.521 32.085 45.555 1.00 56.34 114 ALA A C 1
ATOM 804 O O . ALA A 1 114 ? 8.564 32.184 46.242 1.00 56.34 114 ALA A O 1
#

Organism: NCBI:txid445975

InterPro domains:
  IPR003761 Exonuclease VII, small subunit [PF02609] (6-42)
  IPR037004 Exonuclease VII, small subunit superfamily [G3D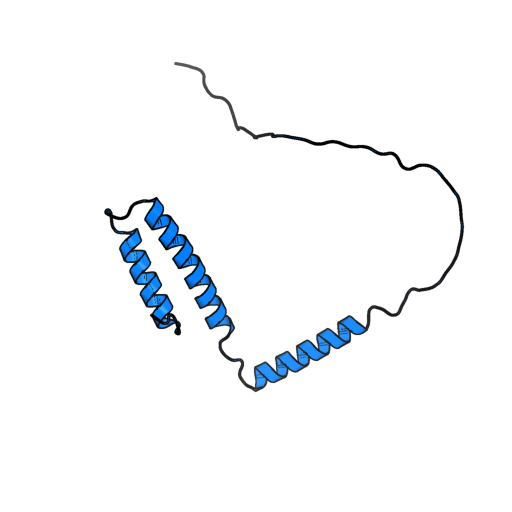SA:1.10.287.1040] (2-72)
  IPR037004 Exonuclease VII, small subunit superfamily [SSF116842] (3-52)

Solvent-accessible surface area (backbone atoms only — not comparable to full-atom values): 7671 Å² total; per-residue (Å²): 131,85,75,80,48,71,66,49,46,50,56,50,48,52,51,44,51,57,48,59,70,34,88,87,50,52,70,70,59,39,49,56,49,47,55,51,46,51,56,48,50,52,53,49,51,53,54,62,72,61,57,76,62,54,74,68,54,46,52,54,46,55,55,48,52,54,51,50,54,55,58,62,71,64,77,79,80,86,87,87,82,90,80,92,80,90,80,88,83,85,84,89,83,87,80,83,85,83,87,76,83,87,79,84,87,79,81,80,88,82,91,86,81,134

Nearest PDB structures (foldseek):
  6gcs-assembly1_L  TM=5.245E-01  e=7.437E+00  Yarrowia lipolytica

Sequence (114 aa):
MAEGTFDDITERLDEIIAQVRSKDTSLERSLDLFDEAIELGSRAVDMVDSFELSPREADMLDEQEAAAAAAKSGDVASKSGDAAFEVAGAAPESGAASGSADAADAGVVAVGGA

Secondary structure (DSSP, 8-state):
----SHHHHHHHHHHHHHHHT-TTS-HHHHHHHHHHHHHHHHHHHHHHHTSPPPHHHHHHHHHHHHHHHHHHTTSSSS------------------------------------

Foldseek 3Di:
DDCPDLVSLVVLLVVLVVQLPDPPHDPVRNVVSVVVNVVSVVVNVVVVVVPDDDPVRVVVVVVVVVVVVVVVVVPPPDDDDDDDDDDDDDDDDDDDDDYDDDDDPDDDDDDDDD

Mean predicted aligned error: 19.75 Å

Radius of gyration: 29.85 Å; Cα contacts (8 Å, |Δi|>4): 19; chains: 1; bounding box: 75×45×73 Å

pLDDT: mean 71.04, std 21.06, range [31.44, 96.56]